Protein AF-A0A1F3VEI4-F1 (afdb_monomer)

Solvent-accessible surface area (backbone atoms only — not comparable to full-atom values): 4831 Å² total; per-residue (Å²): 133,86,78,90,77,89,84,83,70,56,87,82,49,45,65,54,52,52,52,50,28,62,76,65,76,49,54,69,70,58,53,52,52,50,52,53,52,47,49,68,75,52,61,87,65,83,76,80,74,84,77,51,72,70,56,50,52,52,52,51,52,54,51,50,53,52,51,54,50,54,52,53,64,73,75,107

Radius of gyration: 24.93 Å; Cα contacts (8 Å, |Δi|>4): 8; chains: 1; bounding box: 51×26×60 Å

Foldseek 3Di:
DDDDDDDDDDPVCVVVLVVVCVVVVHDPVVVVVVVVVCCVVDPPDPPPDDDDPVVVVVVVVVVVVVVVVVVVVVVD

Secondary structure (DSSP, 8-state):
-PPP------TTTHHHHHHHHHHHT--HHHHHHHHHHHHHHS------PPPPHHHHHHHHHHHHHHHHHHHHHHT-

Nearest PDB structures (foldseek):
  6gts-assembly1_C-2  TM=4.318E-01  e=4.278E+00  Escherichia coli

Sequence (76 aa):
MSKARTVRFDDDIDPLVDQFMEKNSINLNKLVNMAIKEFILKPHTIELEPITDSEWERFAKKSYQKHKKAMHELSK

pLDDT: mean 84.51, std 11.24, range [44.81, 94.69]

Structure (mmCIF, N/CA/C/O backbone):
data_AF-A0A1F3VEI4-F1
#
_entry.id   AF-A0A1F3VEI4-F1
#
loop_
_atom_site.group_PDB
_atom_site.id
_atom_site.type_symbol
_atom_site.label_atom_id
_atom_site.label_alt_id
_atom_site.label_comp_id
_atom_site.label_asym_id
_atom_site.label_entity_id
_atom_site.label_seq_id
_atom_site.pdbx_PDB_ins_code
_atom_site.Cartn_x
_atom_site.Cartn_y
_atom_site.Cartn_z
_atom_site.occupancy
_atom_site.B_iso_or_equiv
_atom_site.auth_seq_id
_atom_site.auth_comp_id
_atom_site.auth_asym_id
_atom_site.auth_atom_id
_atom_site.pdbx_PDB_model_num
ATOM 1 N N . MET A 1 1 ? -3.277 -13.636 25.682 1.00 44.81 1 MET A N 1
ATOM 2 C CA . MET A 1 1 ? -3.051 -12.188 25.884 1.00 44.81 1 MET A CA 1
ATOM 3 C C . MET A 1 1 ? -2.362 -11.626 24.649 1.00 44.81 1 MET A C 1
ATOM 5 O O . MET A 1 1 ? -1.349 -12.192 24.248 1.00 44.81 1 MET A O 1
ATOM 9 N N . SER A 1 2 ? -2.910 -10.592 24.001 1.00 55.69 2 SER A N 1
ATOM 10 C CA . SER A 1 2 ? -2.227 -9.942 22.873 1.00 55.69 2 SER A CA 1
ATOM 11 C C . SER A 1 2 ? -1.022 -9.159 23.387 1.00 55.69 2 SER A C 1
ATOM 13 O O . SER A 1 2 ? -1.141 -8.392 24.339 1.00 55.69 2 SER A O 1
ATOM 15 N N . LYS A 1 3 ? 0.143 -9.356 22.768 1.00 61.19 3 LYS A N 1
ATOM 16 C CA . LYS A 1 3 ? 1.345 -8.577 23.084 1.00 61.19 3 LYS A CA 1
ATOM 17 C C . LYS A 1 3 ? 1.122 -7.130 22.643 1.00 61.19 3 LYS A C 1
ATOM 19 O O . LYS A 1 3 ? 0.726 -6.916 21.498 1.00 61.19 3 LYS A O 1
ATOM 24 N N . ALA A 1 4 ? 1.379 -6.167 23.527 1.00 64.81 4 ALA A N 1
ATOM 25 C CA . ALA A 1 4 ? 1.395 -4.758 23.152 1.00 64.81 4 ALA A CA 1
ATOM 26 C C . ALA A 1 4 ? 2.489 -4.544 22.098 1.00 64.81 4 ALA A C 1
ATOM 28 O O . ALA A 1 4 ? 3.630 -4.968 22.287 1.00 64.81 4 ALA A O 1
ATOM 29 N N . ARG A 1 5 ? 2.120 -3.946 20.965 1.00 73.88 5 ARG A N 1
ATOM 30 C CA . ARG A 1 5 ? 3.047 -3.570 19.898 1.00 73.88 5 ARG A CA 1
ATOM 31 C C . ARG A 1 5 ? 2.962 -2.062 19.740 1.00 73.88 5 ARG A C 1
ATOM 33 O O . ARG A 1 5 ? 1.868 -1.537 19.558 1.00 73.88 5 ARG A O 1
ATOM 40 N N . THR A 1 6 ? 4.102 -1.395 19.826 1.00 80.50 6 THR A N 1
ATOM 41 C CA . THR A 1 6 ? 4.214 0.037 19.549 1.00 80.50 6 THR A CA 1
ATOM 42 C C . THR A 1 6 ? 4.605 0.206 18.090 1.00 80.50 6 THR A C 1
ATOM 44 O O . THR A 1 6 ? 5.484 -0.506 17.605 1.00 80.50 6 THR A O 1
ATOM 47 N N . VAL A 1 7 ? 3.953 1.134 17.399 1.00 77.25 7 VAL A N 1
ATOM 48 C CA . VAL A 1 7 ? 4.263 1.503 16.015 1.00 77.25 7 VAL A CA 1
ATOM 49 C C . VAL A 1 7 ? 4.675 2.970 16.025 1.00 77.25 7 VAL A C 1
ATOM 51 O O . VAL A 1 7 ? 4.048 3.771 16.714 1.00 77.25 7 VAL A O 1
ATOM 54 N N . ARG A 1 8 ? 5.758 3.297 15.319 1.00 84.75 8 ARG A N 1
ATOM 55 C CA . ARG A 1 8 ? 6.131 4.674 14.988 1.00 84.75 8 ARG A CA 1
ATOM 56 C C . ARG A 1 8 ? 5.905 4.846 13.496 1.00 84.75 8 ARG A C 1
ATOM 58 O O . ARG A 1 8 ? 6.316 3.969 12.737 1.00 84.75 8 ARG A O 1
ATOM 65 N N . PHE A 1 9 ? 5.227 5.919 13.124 1.00 87.19 9 PHE A N 1
ATOM 66 C CA . PHE A 1 9 ? 5.030 6.298 11.734 1.00 87.19 9 PHE A CA 1
ATOM 67 C C . PHE A 1 9 ? 6.137 7.256 11.307 1.00 87.19 9 PHE A C 1
ATOM 69 O O . PHE A 1 9 ? 6.767 7.893 12.153 1.00 87.19 9 PHE A O 1
ATOM 76 N N . ASP A 1 10 ? 6.388 7.303 10.006 1.00 92.06 10 ASP A N 1
ATOM 77 C CA . ASP A 1 10 ? 7.261 8.308 9.414 1.00 92.06 10 ASP A CA 1
ATOM 78 C C . ASP A 1 10 ? 6.579 9.690 9.477 1.00 92.06 10 ASP A C 1
ATOM 80 O O . ASP A 1 10 ? 5.345 9.784 9.496 1.00 92.06 10 ASP A O 1
ATOM 84 N N . ASP A 1 11 ? 7.380 10.759 9.524 1.00 91.12 11 ASP A N 1
ATOM 85 C CA . ASP A 1 11 ? 6.916 12.135 9.778 1.00 91.12 11 ASP A CA 1
ATOM 86 C C . ASP A 1 11 ? 5.896 12.646 8.738 1.00 91.12 11 ASP A C 1
ATOM 88 O O . ASP A 1 11 ? 5.093 13.535 9.022 1.00 91.12 11 ASP A O 1
ATOM 92 N N . ASP A 1 12 ? 5.918 12.101 7.522 1.00 93.75 12 ASP A N 1
ATOM 93 C CA . ASP A 1 12 ? 4.998 12.433 6.433 1.00 93.75 12 ASP A CA 1
ATOM 94 C C . ASP A 1 12 ? 3.665 11.670 6.509 1.00 93.75 12 ASP A C 1
ATOM 96 O O . ASP A 1 12 ? 2.644 12.147 6.006 1.00 93.75 12 ASP A O 1
ATOM 100 N N . ILE A 1 13 ? 3.654 10.504 7.158 1.00 90.75 13 ILE A N 1
ATOM 101 C CA . ILE A 1 13 ? 2.485 9.626 7.272 1.00 90.75 13 ILE A CA 1
ATOM 102 C C . ILE A 1 13 ? 1.667 9.938 8.523 1.00 90.75 13 ILE A C 1
ATOM 104 O O . ILE A 1 13 ? 0.437 9.884 8.469 1.00 90.75 13 ILE A O 1
ATOM 108 N N . ASP A 1 14 ? 2.320 10.283 9.631 1.00 90.62 14 ASP A N 1
ATOM 109 C CA . ASP A 1 14 ? 1.670 10.561 10.917 1.00 90.62 14 ASP A CA 1
ATOM 110 C C . ASP A 1 14 ? 0.489 11.558 10.809 1.00 90.62 14 ASP A C 1
ATOM 112 O O . ASP A 1 14 ? -0.634 11.196 11.180 1.00 90.62 14 ASP A O 1
ATOM 116 N N . PRO A 1 15 ? 0.637 12.745 10.174 1.00 93.88 15 PRO A N 1
ATOM 117 C CA . PRO A 1 15 ? -0.484 13.678 10.032 1.00 93.88 15 PRO A CA 1
AT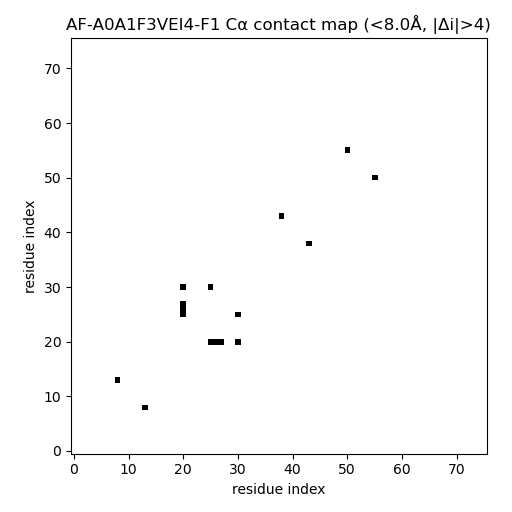OM 118 C C . PRO A 1 15 ? -1.621 13.134 9.153 1.00 93.88 15 PRO A C 1
ATOM 120 O O . PRO A 1 15 ? -2.783 13.496 9.349 1.00 93.88 15 PRO A O 1
ATOM 123 N N . LEU A 1 16 ? -1.322 12.262 8.184 1.00 93.12 16 LEU A N 1
ATOM 124 C CA . LEU A 1 16 ? -2.336 11.637 7.327 1.00 93.12 16 LEU A CA 1
ATOM 125 C C . LEU A 1 16 ? -3.136 10.581 8.093 1.00 93.12 16 LEU A C 1
ATOM 127 O O . LEU A 1 16 ? -4.352 10.468 7.910 1.00 93.12 16 LEU A O 1
ATOM 131 N N . VAL A 1 17 ? -2.463 9.816 8.954 1.00 91.44 17 VAL A N 1
ATOM 132 C CA . VAL A 1 17 ? -3.088 8.818 9.826 1.00 91.44 17 VAL A CA 1
ATOM 133 C C . VAL A 1 17 ? -4.028 9.504 10.810 1.00 91.44 17 VAL A C 1
ATOM 135 O O . VAL A 1 17 ? -5.183 9.085 10.923 1.00 91.44 17 VAL A O 1
ATOM 138 N N . ASP A 1 18 ? -3.589 10.592 11.441 1.00 91.31 18 ASP A N 1
ATOM 139 C CA . ASP A 1 18 ? -4.413 11.373 12.367 1.00 91.31 18 ASP A CA 1
ATOM 140 C C . ASP A 1 18 ? -5.664 11.941 11.691 1.00 91.31 18 ASP A C 1
ATOM 142 O O . ASP A 1 18 ? -6.783 11.709 12.161 1.00 91.31 18 ASP A O 1
ATOM 146 N N . GLN A 1 19 ? -5.510 12.587 10.530 1.00 93.69 19 GLN A N 1
ATOM 147 C CA . GLN A 1 19 ? -6.647 13.102 9.758 1.00 93.69 19 GLN A CA 1
ATOM 148 C C . GLN A 1 19 ? -7.624 11.995 9.353 1.00 93.69 19 GLN A C 1
ATOM 150 O O . GLN A 1 19 ? -8.845 12.174 9.396 1.00 93.69 19 GLN A O 1
ATOM 155 N N . PHE A 1 20 ? -7.110 10.832 8.944 1.00 92.25 20 PHE A N 1
ATOM 156 C CA . PHE A 1 20 ? -7.950 9.702 8.569 1.00 92.25 20 PHE A CA 1
ATOM 157 C C . PHE A 1 20 ? -8.715 9.148 9.775 1.00 92.25 20 PHE A C 1
ATOM 159 O O . PHE A 1 20 ? -9.906 8.843 9.659 1.00 92.25 20 PHE A O 1
ATOM 166 N N . MET A 1 21 ? -8.058 9.021 10.928 1.00 93.94 21 MET A N 1
ATOM 167 C CA . MET A 1 21 ? -8.689 8.560 12.163 1.00 93.94 21 MET A CA 1
ATOM 168 C C . MET A 1 21 ? -9.796 9.511 12.618 1.00 93.94 21 MET A C 1
ATOM 170 O O . MET A 1 21 ? -10.895 9.045 12.930 1.00 93.94 21 MET A O 1
ATOM 174 N N . GLU A 1 22 ? -9.540 10.820 12.583 1.00 93.81 22 GLU A N 1
ATOM 175 C CA . GLU A 1 22 ? -10.511 11.854 12.944 1.00 93.81 22 GLU A CA 1
ATOM 176 C C . GLU A 1 22 ? -11.729 11.819 12.012 1.00 93.81 22 GLU A C 1
ATOM 178 O O . GLU A 1 22 ? -12.864 11.647 12.466 1.00 93.81 22 GLU A O 1
ATOM 183 N N . LYS A 1 23 ? -11.498 11.856 10.692 1.00 94.69 23 LYS A N 1
ATOM 184 C CA . LYS A 1 23 ? -12.563 11.845 9.678 1.00 94.69 23 LYS A CA 1
ATOM 185 C C . LYS A 1 23 ? -13.472 10.620 9.779 1.00 94.69 23 LYS A C 1
ATOM 187 O O . LYS A 1 23 ? -14.670 10.716 9.526 1.00 94.69 23 LYS A O 1
ATOM 192 N N . ASN A 1 24 ? -12.904 9.464 10.116 1.00 92.56 24 ASN A N 1
ATOM 193 C CA . ASN A 1 24 ? -13.637 8.200 10.171 1.00 92.56 24 ASN A CA 1
ATOM 194 C C . ASN A 1 24 ? -14.077 7.819 11.593 1.00 92.56 24 ASN A C 1
ATOM 196 O O . ASN A 1 24 ? -14.692 6.766 11.767 1.00 92.56 24 ASN A O 1
ATOM 200 N N . SER A 1 25 ? -13.780 8.650 12.603 1.00 92.62 25 SER A N 1
ATOM 201 C CA . SER A 1 25 ? -14.079 8.379 14.017 1.00 92.62 25 SER A CA 1
ATOM 202 C C . SER A 1 25 ? -13.606 6.986 14.463 1.00 92.62 25 SER A C 1
ATOM 204 O O . SER A 1 25 ? -14.335 6.222 15.103 1.00 92.62 25 SER A O 1
ATOM 206 N N . ILE A 1 26 ? -12.380 6.620 14.081 1.00 92.44 26 ILE A N 1
ATOM 207 C CA . ILE A 1 26 ? -11.761 5.335 14.425 1.00 92.44 26 ILE A CA 1
ATOM 208 C C . ILE A 1 26 ? -10.499 5.546 15.254 1.00 92.44 26 ILE A C 1
ATOM 210 O O . ILE A 1 26 ? -9.814 6.550 15.122 1.00 92.44 26 ILE A O 1
ATOM 214 N N . ASN A 1 27 ? -10.170 4.564 16.092 1.00 90.62 27 ASN A N 1
ATOM 215 C CA . ASN A 1 27 ? -8.900 4.542 16.809 1.00 90.62 27 ASN A CA 1
ATOM 216 C C . ASN A 1 27 ? -7.820 3.789 16.017 1.00 90.62 27 ASN A C 1
ATOM 218 O O . ASN A 1 27 ? -8.121 2.977 15.134 1.00 90.62 27 ASN A O 1
ATOM 222 N N . LEU A 1 28 ? -6.560 4.007 16.397 1.00 88.19 28 LEU A N 1
ATOM 223 C CA . LEU A 1 28 ? -5.404 3.416 15.725 1.00 88.19 28 LEU A CA 1
ATOM 224 C C . LEU A 1 28 ? -5.462 1.885 15.682 1.00 88.19 28 LEU A C 1
ATOM 226 O O . LEU A 1 28 ? -5.182 1.274 14.656 1.00 88.19 28 LEU A O 1
ATOM 230 N N . ASN A 1 29 ? -5.904 1.250 16.771 1.00 88.69 29 ASN A N 1
ATOM 231 C CA . ASN A 1 29 ? -6.045 -0.206 16.832 1.00 88.69 29 ASN A CA 1
ATOM 232 C C . ASN A 1 29 ? -7.009 -0.736 15.763 1.00 88.69 29 ASN A C 1
ATOM 234 O O . ASN A 1 29 ? -6.743 -1.760 15.134 1.00 88.69 29 ASN A O 1
ATOM 238 N N . LYS A 1 30 ? -8.134 -0.051 15.542 1.00 89.75 30 LYS A N 1
ATOM 239 C CA . LYS A 1 30 ? -9.107 -0.420 14.512 1.00 89.75 30 LYS A CA 1
ATOM 240 C C . LYS A 1 30 ? -8.531 -0.208 13.114 1.00 89.75 30 LYS A C 1
ATOM 242 O O . LYS A 1 30 ? -8.676 -1.102 12.286 1.00 89.75 30 LYS A O 1
ATOM 247 N N . LEU A 1 31 ? -7.837 0.907 12.884 1.00 90.38 31 LEU A N 1
ATOM 248 C CA . LEU A 1 31 ? -7.162 1.188 11.615 1.00 90.38 31 LEU A CA 1
ATOM 249 C C . LEU A 1 31 ? -6.123 0.109 11.273 1.00 90.38 31 LEU A C 1
ATOM 251 O O . LEU A 1 31 ? -6.177 -0.480 10.197 1.00 90.38 31 LEU A O 1
ATOM 255 N N . VAL A 1 32 ? -5.237 -0.217 12.215 1.00 89.19 32 VAL A N 1
ATOM 256 C CA . VAL A 1 32 ? -4.204 -1.249 12.041 1.00 89.19 32 VAL A CA 1
ATOM 257 C C . VAL A 1 32 ? -4.832 -2.619 11.780 1.00 89.19 32 VAL A C 1
ATOM 259 O O . VAL A 1 32 ? -4.412 -3.324 10.867 1.00 89.19 32 VAL A O 1
ATOM 262 N N . ASN A 1 33 ? -5.877 -2.994 12.523 1.00 89.31 33 ASN A N 1
ATOM 263 C CA . ASN A 1 33 ? -6.577 -4.259 12.290 1.00 89.31 33 ASN A CA 1
ATOM 264 C C . ASN A 1 33 ? -7.234 -4.321 10.902 1.00 89.31 33 ASN A C 1
ATOM 266 O O . ASN A 1 33 ? -7.216 -5.377 10.272 1.00 89.31 33 ASN A O 1
ATOM 270 N N . MET A 1 34 ? -7.800 -3.211 10.418 1.00 89.56 34 MET A N 1
ATOM 271 C CA . MET A 1 34 ? -8.360 -3.126 9.066 1.00 89.56 34 MET A CA 1
ATOM 272 C C . MET A 1 34 ? -7.270 -3.273 8.004 1.00 89.56 34 MET A C 1
ATOM 274 O O . MET A 1 34 ? -7.420 -4.101 7.110 1.00 89.56 34 MET A O 1
ATOM 278 N N . ALA A 1 35 ? -6.160 -2.546 8.146 1.00 87.38 35 ALA A N 1
ATOM 279 C CA . ALA A 1 35 ? -5.037 -2.603 7.216 1.00 87.38 35 ALA A CA 1
ATOM 280 C C . ALA A 1 35 ? -4.414 -4.004 7.153 1.00 87.38 35 ALA A C 1
ATOM 282 O O . ALA A 1 35 ? -4.225 -4.548 6.070 1.00 87.38 35 ALA A O 1
ATOM 283 N N . ILE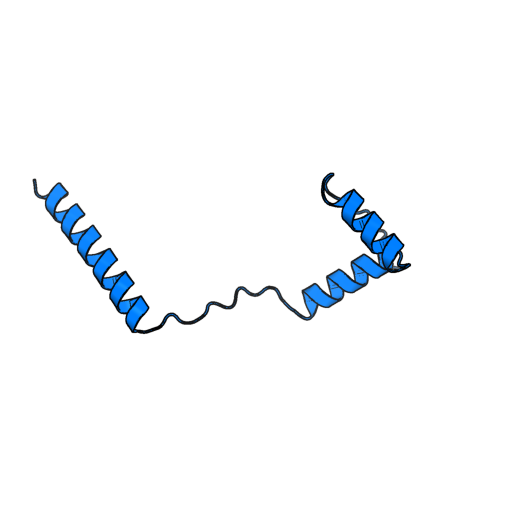 A 1 36 ? -4.166 -4.637 8.305 1.00 86.44 36 ILE A N 1
ATOM 284 C CA . ILE A 1 36 ? -3.639 -6.009 8.367 1.00 86.44 36 ILE A CA 1
ATOM 285 C C . ILE A 1 36 ? -4.616 -6.989 7.714 1.00 86.44 36 ILE A C 1
ATOM 287 O O . ILE A 1 36 ? -4.199 -7.856 6.950 1.00 86.44 36 ILE A O 1
ATOM 291 N N . LYS A 1 37 ? -5.917 -6.860 7.996 1.00 89.06 37 LYS A N 1
ATOM 292 C CA . LYS A 1 37 ? -6.936 -7.721 7.391 1.00 89.06 37 LYS A CA 1
ATOM 293 C C . LYS A 1 37 ? -6.954 -7.566 5.872 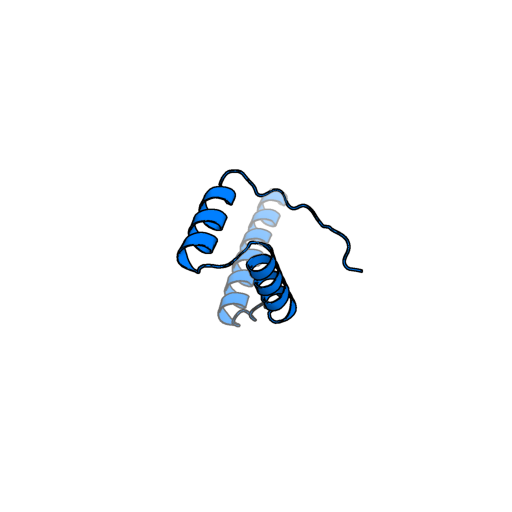1.00 89.06 37 LYS A C 1
ATOM 295 O O . LYS A 1 37 ? -7.017 -8.570 5.173 1.00 89.06 37 LYS A O 1
ATOM 300 N N . GLU A 1 38 ? -6.885 -6.340 5.367 1.00 87.75 38 GLU A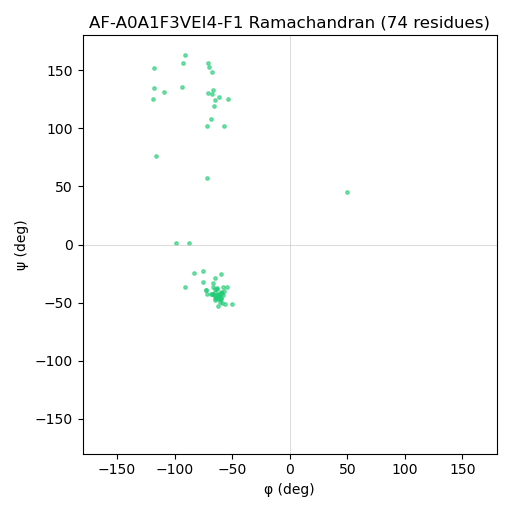 N 1
ATOM 301 C CA . GLU A 1 38 ? -6.848 -6.075 3.931 1.00 87.75 38 GLU A CA 1
ATOM 302 C C . GLU A 1 38 ? -5.567 -6.608 3.285 1.00 87.75 38 GLU A C 1
ATOM 304 O O . GLU A 1 38 ? -5.656 -7.300 2.279 1.00 87.75 38 GLU A O 1
ATOM 309 N N . PHE A 1 39 ? -4.410 -6.403 3.913 1.00 84.25 39 PHE A N 1
ATOM 310 C CA . PHE A 1 39 ? -3.121 -6.902 3.432 1.00 84.25 39 PHE A CA 1
ATOM 311 C C . PHE A 1 39 ? -3.051 -8.437 3.386 1.00 84.25 39 PHE A C 1
ATOM 313 O O . PHE A 1 39 ? -2.475 -9.011 2.466 1.00 84.25 39 PHE A O 1
ATOM 320 N N . ILE A 1 40 ? -3.653 -9.124 4.366 1.00 82.12 40 ILE A N 1
ATOM 321 C CA . ILE A 1 40 ? -3.730 -10.594 4.384 1.00 82.12 40 ILE A CA 1
ATOM 322 C C . ILE A 1 40 ? -4.718 -11.111 3.328 1.00 82.12 40 ILE A C 1
ATOM 324 O O . ILE A 1 40 ? -4.437 -12.111 2.674 1.00 82.12 40 ILE A O 1
A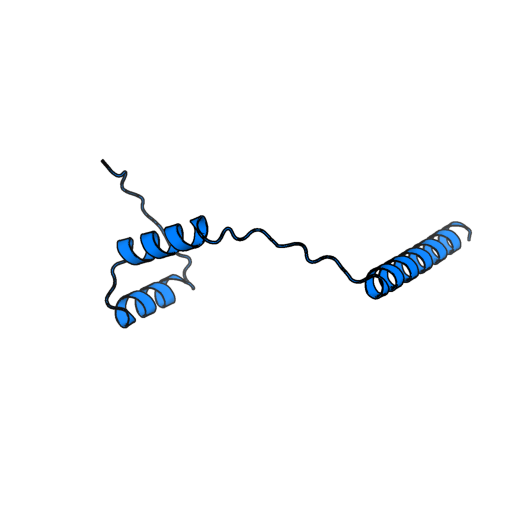TOM 328 N N . LEU A 1 41 ? -5.885 -10.470 3.179 1.00 84.31 41 LEU A N 1
ATOM 329 C CA . LEU A 1 41 ? -6.932 -10.913 2.247 1.00 84.31 41 LEU A CA 1
ATOM 330 C C . LEU A 1 41 ? -6.609 -10.595 0.786 1.00 84.31 41 LEU A C 1
ATOM 332 O O . LEU A 1 41 ? -7.023 -11.334 -0.104 1.00 84.31 41 LEU A O 1
ATOM 336 N N . LYS A 1 42 ? -5.902 -9.493 0.546 1.00 77.00 42 LYS A N 1
ATOM 337 C CA . LYS A 1 42 ? -5.432 -9.052 -0.763 1.00 77.00 42 LYS A CA 1
ATOM 338 C C . LYS A 1 42 ? -3.906 -9.062 -0.733 1.00 77.00 42 LYS A C 1
ATOM 340 O O . LYS A 1 42 ? -3.305 -7.996 -0.590 1.00 77.00 42 LYS A O 1
ATOM 345 N N . PRO A 1 43 ? -3.267 -10.243 -0.813 1.00 70.25 43 PRO A N 1
ATOM 346 C CA . PRO A 1 43 ? -1.821 -10.292 -0.914 1.00 70.25 43 PRO A CA 1
ATOM 347 C C . PRO A 1 43 ? -1.399 -9.403 -2.084 1.00 70.25 43 PRO A C 1
ATOM 349 O O . PRO A 1 43 ? -1.889 -9.565 -3.200 1.00 70.25 43 PRO A O 1
ATOM 352 N N . HIS A 1 44 ? -0.504 -8.449 -1.831 1.00 63.66 44 HIS A N 1
ATOM 353 C CA . HIS A 1 44 ? 0.161 -7.678 -2.880 1.00 63.66 44 HIS A CA 1
ATOM 354 C C . HIS A 1 44 ? 1.172 -8.575 -3.609 1.00 63.66 44 HIS A C 1
ATOM 356 O O . HIS A 1 44 ? 2.373 -8.312 -3.637 1.00 63.66 44 HIS A O 1
ATOM 362 N N . THR A 1 45 ? 0.701 -9.694 -4.155 1.00 63.25 45 THR A N 1
ATOM 363 C CA . THR A 1 45 ? 1.418 -10.432 -5.179 1.00 63.25 45 THR A CA 1
ATOM 364 C C . THR A 1 45 ? 1.458 -9.535 -6.399 1.00 63.25 45 THR A C 1
ATOM 366 O O . THR A 1 45 ? 0.418 -9.135 -6.913 1.00 63.25 45 THR A O 1
ATOM 369 N N . ILE A 1 46 ? 2.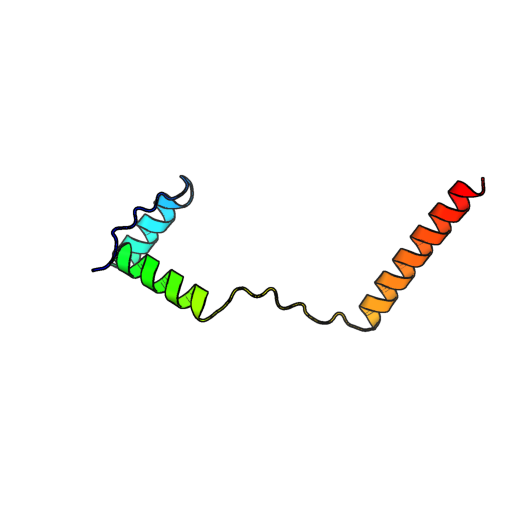666 -9.184 -6.830 1.00 64.06 46 ILE A N 1
ATOM 370 C CA . ILE A 1 46 ? 2.893 -8.620 -8.155 1.00 64.06 46 ILE A CA 1
ATOM 371 C C . ILE A 1 46 ? 2.348 -9.661 -9.135 1.00 64.06 46 ILE A C 1
ATOM 373 O O . ILE A 1 46 ? 2.972 -10.702 -9.342 1.00 64.06 46 ILE A O 1
ATOM 377 N N . GLU A 1 47 ? 1.153 -9.427 -9.668 1.00 60.59 47 GLU A N 1
ATOM 378 C CA . GLU A 1 47 ? 0.641 -10.214 -10.777 1.00 60.59 47 GLU A CA 1
ATOM 379 C C . GLU A 1 47 ? 1.501 -9.859 -11.988 1.00 60.59 47 GLU A C 1
ATOM 381 O O . GLU A 1 47 ? 1.478 -8.739 -12.495 1.00 60.59 47 GLU A O 1
ATOM 386 N N . LEU A 1 48 ? 2.358 -10.797 -12.391 1.00 67.25 48 LEU A N 1
ATOM 387 C CA . LEU A 1 48 ? 3.092 -10.677 -13.640 1.00 67.25 48 LEU A CA 1
ATOM 388 C C . LEU A 1 48 ? 2.088 -10.896 -14.770 1.00 67.25 48 LEU A C 1
ATOM 390 O O . LEU A 1 48 ? 1.695 -12.031 -15.041 1.00 67.25 48 LEU A O 1
ATOM 394 N N . GLU A 1 49 ? 1.656 -9.811 -15.407 1.00 76.31 49 GLU A N 1
ATOM 395 C CA . GLU A 1 49 ? 0.831 -9.906 -16.605 1.00 76.31 49 GLU A CA 1
ATOM 396 C C . GLU A 1 49 ? 1.653 -10.526 -17.750 1.00 76.31 49 GLU A C 1
ATOM 398 O O . GLU A 1 49 ? 2.804 -10.126 -17.978 1.00 76.31 49 GLU A O 1
ATOM 403 N N . PRO A 1 50 ? 1.106 -11.516 -18.479 1.00 80.56 50 PRO A N 1
ATOM 404 C CA . PRO A 1 50 ? 1.765 -12.036 -19.664 1.00 80.56 50 PRO A CA 1
ATOM 405 C C . PRO A 1 50 ? 1.834 -10.931 -20.720 1.00 80.56 50 PRO A C 1
ATOM 407 O O . PRO A 1 50 ? 0.816 -10.361 -21.110 1.00 80.56 50 PRO A O 1
ATOM 410 N N . ILE A 1 51 ? 3.041 -10.637 -21.200 1.00 85.81 51 ILE A N 1
ATOM 411 C CA . ILE A 1 51 ? 3.221 -9.720 -22.327 1.00 85.81 51 ILE A CA 1
ATOM 412 C C . ILE A 1 51 ? 2.655 -10.337 -23.605 1.00 85.81 51 ILE A C 1
ATOM 414 O O . ILE A 1 51 ? 2.694 -11.553 -23.796 1.00 85.81 51 ILE A O 1
ATOM 418 N N . THR A 1 52 ? 2.145 -9.492 -24.495 1.00 89.19 52 THR A N 1
ATOM 419 C CA . THR A 1 52 ? 1.610 -9.960 -25.780 1.00 89.19 52 THR A CA 1
ATOM 420 C C . THR A 1 52 ? 2.729 -10.431 -26.714 1.00 89.19 52 THR A C 1
ATOM 422 O O . THR A 1 52 ? 3.862 -9.947 -26.630 1.00 89.19 52 THR A O 1
ATOM 425 N N . ASP A 1 53 ? 2.411 -11.305 -27.675 1.00 88.00 53 ASP A N 1
ATOM 426 C CA . ASP A 1 53 ? 3.380 -11.782 -28.679 1.00 88.00 53 ASP A CA 1
ATOM 427 C C . ASP A 1 53 ? 4.059 -10.620 -29.429 1.00 88.00 53 ASP A C 1
ATOM 429 O O . ASP A 1 53 ? 5.263 -10.638 -29.688 1.00 88.00 53 ASP A O 1
ATOM 433 N N . SER A 1 54 ? 3.313 -9.544 -29.700 1.00 88.69 54 SER A N 1
ATOM 434 C CA . SER A 1 54 ? 3.850 -8.347 -30.358 1.00 88.69 54 SER A CA 1
ATOM 435 C C . SER A 1 54 ? 4.880 -7.593 -29.504 1.00 88.69 54 SER A C 1
ATOM 437 O O . SER A 1 54 ? 5.877 -7.070 -30.014 1.00 88.69 54 SER A O 1
ATOM 439 N N . GLU A 1 55 ? 4.677 -7.549 -28.186 1.00 87.44 55 GLU A N 1
ATOM 440 C CA . GLU A 1 55 ? 5.627 -6.948 -27.255 1.00 87.44 55 GLU A CA 1
ATOM 441 C C . GLU A 1 55 ? 6.862 -7.822 -27.088 1.00 87.44 55 GLU A C 1
ATOM 443 O O . GLU A 1 55 ? 7.979 -7.296 -27.077 1.00 87.44 55 GLU A O 1
ATOM 448 N N . TRP A 1 56 ? 6.676 -9.142 -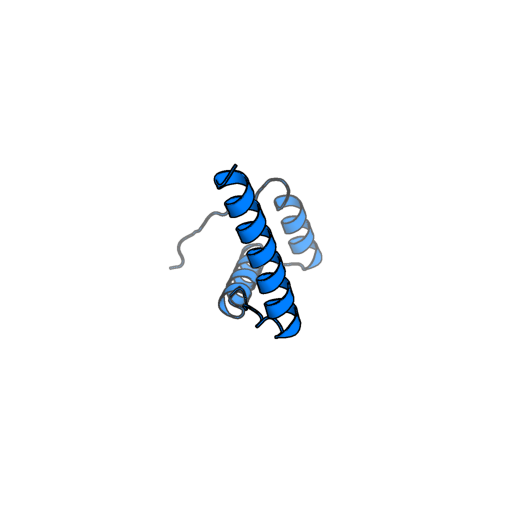27.039 1.00 89.19 56 TRP A N 1
ATOM 449 C CA . TRP A 1 56 ? 7.765 -10.110 -27.043 1.00 89.19 56 TRP A CA 1
ATOM 450 C C . TRP A 1 56 ? 8.674 -9.929 -28.261 1.00 89.19 56 TRP A C 1
ATOM 452 O O . TRP A 1 56 ? 9.884 -9.739 -28.107 1.00 89.19 56 TRP A O 1
ATOM 462 N N . GLU A 1 57 ? 8.104 -9.884 -29.467 1.00 90.94 57 GLU A N 1
ATOM 463 C CA . GLU A 1 57 ? 8.860 -9.661 -30.703 1.00 90.94 57 GLU A CA 1
ATOM 464 C C . GLU A 1 57 ? 9.617 -8.329 -30.687 1.00 90.94 57 GLU A C 1
ATOM 466 O O . GLU A 1 57 ? 10.790 -8.257 -31.077 1.00 90.94 57 GLU A O 1
ATOM 471 N N . ARG A 1 58 ? 8.983 -7.262 -30.183 1.00 93.31 58 ARG A N 1
ATOM 472 C CA . ARG A 1 58 ? 9.620 -5.948 -30.038 1.00 93.31 58 ARG A CA 1
ATOM 473 C C . ARG A 1 58 ? 10.838 -6.018 -29.118 1.00 93.31 58 ARG A C 1
ATOM 475 O O . ARG A 1 58 ? 11.897 -5.475 -29.458 1.00 93.31 58 ARG A O 1
ATOM 482 N N . PHE A 1 59 ? 10.712 -6.672 -27.964 1.00 91.12 59 PHE A N 1
ATOM 483 C CA . PHE A 1 59 ? 11.816 -6.826 -27.017 1.00 91.12 59 PHE A CA 1
ATOM 484 C C . PHE A 1 59 ? 12.930 -7.715 -27.578 1.00 91.12 59 PHE A C 1
ATOM 486 O O . PHE A 1 59 ? 14.105 -7.340 -27.488 1.00 91.12 59 PHE A O 1
ATOM 493 N N . ALA A 1 60 ? 12.580 -8.820 -28.237 1.00 91.25 60 ALA A N 1
ATOM 494 C CA . ALA A 1 60 ? 13.528 -9.715 -28.889 1.00 91.25 60 ALA A CA 1
ATOM 495 C C . ALA A 1 60 ? 14.339 -8.988 -29.974 1.00 91.25 60 ALA A C 1
ATOM 497 O O . ALA A 1 60 ? 15.572 -9.038 -29.973 1.00 91.25 60 ALA A O 1
ATOM 498 N N . LYS A 1 61 ? 13.675 -8.217 -30.847 1.00 93.62 61 LYS A N 1
ATOM 499 C CA . LYS A 1 61 ? 14.333 -7.441 -31.909 1.00 93.62 61 LYS A CA 1
ATOM 500 C C . LYS A 1 61 ? 15.279 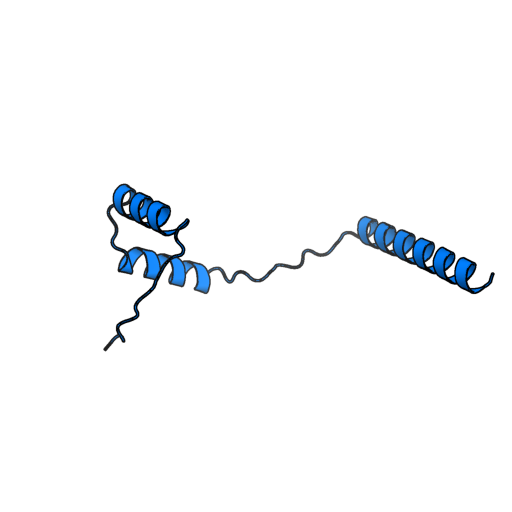-6.382 -31.344 1.00 93.62 61 LYS A C 1
ATOM 502 O O . LYS A 1 61 ? 16.402 -6.237 -31.832 1.00 93.62 61 LYS A O 1
ATOM 507 N N . LYS A 1 62 ? 14.858 -5.666 -30.296 1.00 93.19 62 LYS A N 1
ATOM 508 C CA . LYS A 1 62 ? 15.693 -4.664 -29.615 1.00 93.19 62 LYS A CA 1
ATOM 509 C C . LYS A 1 62 ? 16.928 -5.304 -28.977 1.00 93.19 62 LYS A C 1
ATOM 511 O O . LYS A 1 62 ? 18.032 -4.778 -29.120 1.00 93.19 62 LYS A O 1
ATOM 516 N N . SER A 1 63 ? 16.751 -6.442 -28.307 1.00 91.75 63 SER A N 1
ATOM 517 C CA . SER A 1 63 ? 17.845 -7.196 -27.689 1.00 91.75 63 SER A CA 1
ATOM 518 C C . SER A 1 63 ? 18.847 -7.688 -28.737 1.00 91.75 63 SER A C 1
ATOM 520 O O . SER A 1 63 ? 20.047 -7.439 -28.615 1.00 91.75 63 SER A O 1
ATOM 522 N N . TYR A 1 64 ? 18.351 -8.266 -29.834 1.00 94.19 64 TYR A N 1
ATOM 523 C CA . TYR A 1 64 ? 19.179 -8.720 -30.949 1.00 94.19 64 TYR A CA 1
ATOM 524 C C . TYR A 1 64 ? 19.993 -7.581 -31.576 1.00 94.19 64 TYR A C 1
ATOM 526 O O . TYR A 1 64 ? 21.196 -7.721 -31.784 1.00 94.19 64 TYR A O 1
ATOM 534 N N . GLN A 1 65 ? 19.376 -6.423 -31.839 1.00 94.31 65 GLN A N 1
ATOM 535 C CA . GLN A 1 65 ? 20.085 -5.263 -32.390 1.00 94.31 65 GLN A CA 1
ATOM 536 C C . GLN A 1 65 ? 21.182 -4.751 -31.451 1.00 94.31 65 GLN A C 1
ATOM 538 O O . GLN A 1 65 ? 22.286 -4.449 -31.907 1.00 94.31 65 GLN A O 1
ATOM 543 N N . LYS A 1 66 ? 20.901 -4.686 -30.144 1.00 92.06 66 LYS A N 1
ATOM 544 C CA . LYS A 1 66 ? 21.892 -4.293 -29.135 1.00 92.06 66 LYS A C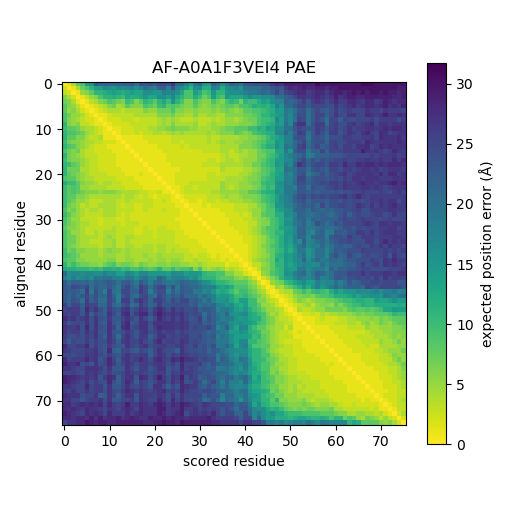A 1
ATOM 545 C C . LYS A 1 66 ? 23.062 -5.275 -29.105 1.00 92.06 66 LYS A C 1
ATOM 547 O O . LYS A 1 66 ? 24.212 -4.848 -29.108 1.00 92.06 66 LYS A O 1
ATOM 552 N N . HIS A 1 67 ? 22.768 -6.573 -29.136 1.00 90.19 67 HIS A N 1
ATOM 553 C CA . HIS A 1 67 ? 23.785 -7.617 -29.158 1.00 90.19 67 HIS A CA 1
ATOM 554 C C . HIS A 1 67 ? 24.637 -7.565 -30.433 1.00 90.19 67 HIS A C 1
ATOM 556 O O . HIS A 1 67 ? 25.862 -7.572 -30.356 1.00 90.19 67 HIS A O 1
ATOM 562 N N . LYS A 1 68 ? 24.004 -7.412 -31.603 1.00 93.12 68 LYS A N 1
ATOM 563 C CA . LYS A 1 68 ? 24.696 -7.256 -32.889 1.00 93.12 68 LYS A CA 1
ATOM 564 C C . LYS A 1 68 ? 25.645 -6.057 -32.882 1.00 93.12 68 LYS A C 1
ATOM 566 O O . LYS A 1 68 ? 26.765 -6.166 -33.369 1.00 93.12 68 LYS A O 1
ATOM 571 N N . LYS A 1 69 ? 25.208 -4.921 -32.329 1.00 91.56 69 LYS A N 1
ATOM 572 C CA . LYS A 1 69 ? 26.037 -3.716 -32.219 1.00 91.56 69 LYS A CA 1
ATOM 573 C C . LYS A 1 69 ? 27.237 -3.936 -31.291 1.00 91.56 69 LYS A C 1
ATOM 575 O O . LYS A 1 69 ? 28.350 -3.625 -31.690 1.00 91.56 69 LYS A O 1
ATOM 580 N N . ALA A 1 70 ? 27.022 -4.534 -30.120 1.00 91.19 70 ALA A N 1
ATOM 581 C CA . ALA A 1 70 ? 28.102 -4.853 -29.184 1.00 91.19 70 ALA A CA 1
ATOM 582 C C . ALA A 1 70 ? 29.136 -5.818 -29.794 1.00 91.19 70 ALA A C 1
ATOM 584 O O . ALA A 1 70 ? 30.335 -5.601 -29.669 1.00 91.19 70 ALA A O 1
ATOM 585 N N . MET A 1 71 ? 28.684 -6.848 -30.516 1.00 88.44 71 MET A N 1
ATOM 586 C CA . MET A 1 71 ? 29.580 -7.770 -31.225 1.00 88.44 71 MET A CA 1
ATOM 587 C C . MET A 1 71 ? 30.366 -7.078 -32.338 1.00 88.44 71 MET A C 1
ATOM 589 O O . MET A 1 71 ? 31.547 -7.356 -32.520 1.00 88.44 71 MET A O 1
ATOM 593 N N . HIS A 1 72 ? 29.738 -6.147 -33.060 1.00 85.25 72 HIS A N 1
ATOM 594 C CA . HIS A 1 72 ? 30.430 -5.363 -34.077 1.00 85.25 72 HIS A CA 1
ATOM 595 C C . HIS A 1 72 ? 31.518 -4.461 -33.474 1.00 85.25 72 HIS A C 1
ATOM 597 O O . HIS A 1 72 ? 32.607 -4.374 -34.032 1.00 85.25 72 HIS A O 1
ATOM 603 N N . GLU A 1 73 ? 31.241 -3.833 -32.329 1.00 85.81 73 GLU A N 1
ATOM 604 C CA . GLU A 1 73 ? 32.203 -3.003 -31.592 1.00 85.81 73 GLU A CA 1
ATOM 605 C C . GLU A 1 73 ? 33.374 -3.820 -31.028 1.00 85.81 73 GLU A C 1
ATOM 607 O O . GLU A 1 73 ? 34.490 -3.321 -31.015 1.00 85.81 73 GLU A O 1
ATOM 612 N N . LEU A 1 74 ? 33.151 -5.077 -30.630 1.00 76.25 74 LEU A N 1
ATOM 613 C CA . LEU A 1 74 ? 34.213 -5.993 -30.184 1.00 76.25 74 LEU A CA 1
ATOM 614 C C . LEU A 1 74 ? 35.059 -6.561 -31.334 1.00 76.25 74 LEU A C 1
ATOM 616 O O . LEU A 1 74 ? 36.176 -7.016 -31.109 1.00 76.25 74 LEU A O 1
ATOM 620 N N . SER A 1 75 ? 34.515 -6.585 -32.552 1.00 66.31 75 SER A N 1
ATOM 621 C CA . SER A 1 75 ? 35.201 -7.090 -33.750 1.00 66.31 75 SER A CA 1
ATOM 622 C C . SER A 1 75 ? 36.053 -6.039 -34.480 1.00 66.31 75 SER A C 1
ATOM 624 O O . SER A 1 75 ? 36.604 -6.342 -35.539 1.00 66.31 75 SER A O 1
ATOM 626 N N . LYS A 1 76 ? 36.113 -4.811 -33.954 1.00 56.16 76 LYS A N 1
ATOM 627 C CA . LYS A 1 76 ? 36.854 -3.662 -34.489 1.00 56.16 76 LYS A CA 1
ATOM 628 C C . LYS A 1 76 ? 38.032 -3.322 -33.588 1.00 56.16 76 LYS A C 1
ATOM 630 O O . LYS A 1 76 ? 39.061 -2.899 -34.156 1.00 56.16 76 LYS A O 1
#

Mean predicted aligned error: 13.77 Å